Protein AF-A0AA46TLS3-F1 (afdb_monomer_lite)

pLDDT: mean 81.56, std 18.73, range [42.53, 98.06]

Foldseek 3Di:
DPVVVVVVLVVQLVLLLVVLLVVLVVVLVVCCVVCVVDDPVNSVVSSVVSSVCSCVVPNVVCVVDVVVVVVCVVVRVDDDPPPPPDDDDD

Radius of gyration: 17.7 Å; chains: 1; bounding box: 54×31×38 Å

Secondary structure (DSSP, 8-state):
--HHHHHHHHHHHHHHHHHHHHHHHHHHHHHHHH-TT--HHHHHHHHHHHHHHHIIIIIHHHHH-HHHHHHHHHHHHS--GGG-S-----

Sequence (90 aa):
MTQLATREDNGLLVRIARDCDVVIAAEVERLRRRRPCLTQADLDAVDAALAELAERLLLDAIRRRPALHEAISPIFSTPSPLNSQGKATS

Organism: NCBI:txid2908642

Structure (mmCIF, N/CA/C/O backbone):
data_AF-A0AA46TLS3-F1
#
_entry.id   AF-A0AA46TLS3-F1
#
loop_
_atom_site.group_PDB
_atom_site.id
_atom_site.type_symbol
_atom_site.label_atom_id
_atom_site.label_alt_id
_atom_site.label_comp_id
_atom_site.label_asym_id
_atom_site.label_entity_id
_atom_site.label_seq_id
_atom_site.pdbx_PDB_ins_code
_atom_site.Cartn_x
_atom_site.Cartn_y
_atom_site.Cartn_z
_atom_site.occupancy
_atom_site.B_iso_or_equiv
_atom_site.auth_seq_id
_atom_site.auth_comp_id
_atom_site.auth_asym_id
_atom_site.auth_atom_id
_atom_site.pdbx_PDB_model_num
ATOM 1 N N . MET A 1 1 ? 24.080 -11.872 -21.728 1.00 48.12 1 MET A N 1
ATOM 2 C CA . MET A 1 1 ? 24.093 -10.638 -20.908 1.00 48.12 1 MET A CA 1
ATOM 3 C C . MET A 1 1 ? 22.811 -10.509 -20.069 1.00 48.12 1 MET A C 1
ATOM 5 O O . MET A 1 1 ? 22.289 -9.419 -19.916 1.00 48.12 1 MET A O 1
ATOM 9 N N . THR A 1 2 ? 22.294 -11.605 -19.503 1.00 54.91 2 THR A N 1
ATOM 10 C CA . THR A 1 2 ? 20.921 -11.645 -18.952 1.00 54.91 2 THR A CA 1
ATOM 11 C C . THR A 1 2 ? 20.873 -11.496 -17.426 1.00 54.91 2 THR A C 1
ATOM 13 O O . THR A 1 2 ? 19.865 -11.080 -16.884 1.00 54.91 2 THR A O 1
ATOM 16 N N . GLN A 1 3 ? 21.974 -11.788 -16.725 1.00 50.44 3 GLN A N 1
ATOM 17 C CA . GLN A 1 3 ? 22.019 -11.821 -15.255 1.00 50.44 3 GLN A CA 1
ATOM 18 C C . GLN A 1 3 ? 22.087 -10.444 -14.575 1.00 50.44 3 GLN A C 1
ATOM 20 O O . GLN A 1 3 ? 21.730 -10.340 -13.405 1.00 50.44 3 GLN A O 1
ATOM 25 N N . LEU A 1 4 ? 22.563 -9.403 -15.273 1.00 50.81 4 LEU A N 1
ATOM 26 C CA . LEU A 1 4 ? 22.680 -8.057 -14.698 1.00 50.81 4 LEU A CA 1
ATOM 27 C C . LEU A 1 4 ? 21.310 -7.368 -14.625 1.00 50.81 4 LEU A C 1
ATOM 29 O O . LEU A 1 4 ? 20.936 -6.890 -13.559 1.00 50.81 4 LEU A O 1
ATOM 33 N N . ALA A 1 5 ? 20.540 -7.437 -15.718 1.00 54.25 5 ALA A N 1
ATOM 34 C CA . ALA A 1 5 ? 19.197 -6.865 -15.814 1.00 54.25 5 ALA A CA 1
ATOM 35 C C . ALA A 1 5 ? 18.265 -7.425 -14.728 1.00 54.25 5 ALA A C 1
ATOM 37 O O . ALA A 1 5 ? 17.706 -6.671 -13.947 1.00 54.25 5 ALA A O 1
ATOM 38 N N . THR A 1 6 ? 18.225 -8.750 -14.541 1.00 59.44 6 THR A N 1
ATOM 39 C CA . THR A 1 6 ? 17.369 -9.377 -13.514 1.00 59.44 6 THR A CA 1
ATOM 40 C C . THR A 1 6 ? 17.740 -8.976 -12.080 1.00 59.44 6 THR A C 1
ATOM 42 O O . THR A 1 6 ? 16.905 -9.008 -11.176 1.00 59.44 6 THR A O 1
ATOM 45 N N . ARG A 1 7 ? 19.009 -8.625 -11.834 1.00 60.06 7 ARG A N 1
ATOM 46 C CA . ARG A 1 7 ? 19.490 -8.231 -10.504 1.00 60.06 7 ARG A CA 1
ATOM 47 C C . ARG A 1 7 ? 19.175 -6.767 -10.202 1.00 60.06 7 ARG A C 1
ATOM 49 O O . ARG A 1 7 ? 18.835 -6.455 -9.063 1.00 60.06 7 ARG A O 1
ATOM 56 N N . GLU A 1 8 ? 19.270 -5.901 -11.206 1.00 60.88 8 GLU A N 1
ATOM 57 C CA . GLU A 1 8 ? 18.849 -4.499 -11.122 1.00 60.88 8 GLU A CA 1
ATOM 58 C C . GLU A 1 8 ? 17.322 -4.383 -11.010 1.00 60.88 8 GLU A C 1
ATOM 60 O O . GLU A 1 8 ? 16.840 -3.653 -10.142 1.00 60.88 8 GLU A O 1
ATOM 65 N N . ASP A 1 9 ? 16.581 -5.210 -11.755 1.00 66.69 9 ASP A N 1
ATOM 66 C CA . ASP A 1 9 ? 15.117 -5.297 -11.698 1.00 66.69 9 ASP A CA 1
ATOM 67 C C . ASP A 1 9 ? 14.615 -5.665 -10.293 1.00 66.69 9 ASP A C 1
ATOM 69 O O . ASP A 1 9 ? 13.706 -5.038 -9.741 1.00 66.69 9 ASP A O 1
ATOM 73 N N . ASN A 1 10 ? 15.267 -6.639 -9.650 1.00 74.88 10 ASN A N 1
ATOM 74 C CA . ASN A 1 10 ? 14.961 -7.003 -8.265 1.00 74.88 10 ASN A CA 1
ATOM 75 C C . ASN A 1 10 ? 15.311 -5.883 -7.273 1.00 74.88 10 ASN A C 1
ATOM 77 O O . ASN A 1 10 ? 14.621 -5.710 -6.269 1.00 74.88 10 ASN A O 1
ATOM 81 N N . GLY A 1 11 ? 16.362 -5.106 -7.541 1.00 84.12 11 GLY A N 1
ATOM 82 C CA . GLY A 1 11 ? 16.772 -3.994 -6.688 1.00 84.12 11 GLY A CA 1
ATOM 83 C C . GLY A 1 11 ? 15.775 -2.834 -6.690 1.00 84.12 11 GLY A C 1
ATOM 84 O O . GLY A 1 11 ? 15.552 -2.232 -5.637 1.00 84.12 11 GLY A O 1
ATOM 85 N N . LEU A 1 12 ? 15.166 -2.530 -7.841 1.00 84.19 12 LEU A N 1
ATOM 86 C CA . LEU A 1 12 ? 14.135 -1.498 -7.950 1.00 84.19 12 LEU A CA 1
ATOM 87 C C . LEU A 1 12 ? 12.826 -1.944 -7.294 1.00 84.19 12 LEU A C 1
ATOM 89 O O . LEU A 1 12 ? 12.264 -1.197 -6.495 1.00 84.19 12 LEU A O 1
ATOM 93 N N . LEU A 1 13 ? 12.373 -3.172 -7.569 1.00 87.56 13 LEU A N 1
ATOM 94 C CA . LEU A 1 13 ? 11.137 -3.716 -6.996 1.00 87.56 13 LEU A CA 1
ATOM 95 C C . LEU A 1 13 ? 11.166 -3.744 -5.465 1.00 87.56 13 LEU A C 1
ATOM 97 O O . LEU A 1 13 ? 10.201 -3.330 -4.830 1.00 87.56 13 LEU A O 1
ATOM 101 N N . VAL A 1 14 ? 12.284 -4.166 -4.866 1.00 89.00 14 VAL A N 1
ATOM 102 C CA . VAL A 1 14 ? 12.458 -4.153 -3.402 1.00 89.00 14 VAL A CA 1
ATOM 103 C C . VAL A 1 14 ? 12.384 -2.731 -2.842 1.00 89.00 14 VAL A C 1
ATOM 105 O O . VAL A 1 14 ? 11.837 -2.514 -1.763 1.00 89.00 14 VAL A O 1
ATOM 108 N N . ARG A 1 15 ? 12.926 -1.750 -3.569 1.00 89.31 15 ARG A N 1
ATOM 109 C CA . ARG A 1 15 ? 12.925 -0.348 -3.141 1.00 89.31 15 ARG A CA 1
ATOM 110 C C . ARG A 1 15 ? 11.517 0.241 -3.178 1.00 89.31 15 ARG A C 1
ATOM 112 O O . ARG A 1 15 ? 11.075 0.800 -2.184 1.00 89.31 15 ARG A O 1
ATOM 119 N N . ILE A 1 16 ? 10.799 0.018 -4.277 1.00 89.50 16 ILE A N 1
ATOM 120 C CA . ILE A 1 16 ? 9.408 0.451 -4.441 1.00 89.50 16 ILE A CA 1
ATOM 121 C C . ILE A 1 16 ? 8.508 -0.212 -3.398 1.00 89.50 16 ILE A C 1
ATOM 123 O O . ILE A 1 16 ? 7.684 0.472 -2.801 1.00 89.50 16 ILE A O 1
ATOM 127 N N . ALA A 1 17 ? 8.683 -1.512 -3.140 1.00 91.06 17 ALA A N 1
ATOM 128 C CA . ALA A 1 17 ? 7.927 -2.218 -2.107 1.00 91.06 17 ALA A CA 1
ATOM 129 C C . ALA A 1 17 ? 8.125 -1.565 -0.732 1.00 91.06 17 ALA A C 1
ATOM 131 O O . ALA A 1 17 ? 7.156 -1.213 -0.066 1.00 91.06 17 ALA A O 1
ATOM 132 N N . ARG A 1 18 ? 9.379 -1.287 -0.360 1.00 92.44 18 ARG A N 1
ATOM 133 C CA . ARG A 1 18 ? 9.698 -0.608 0.9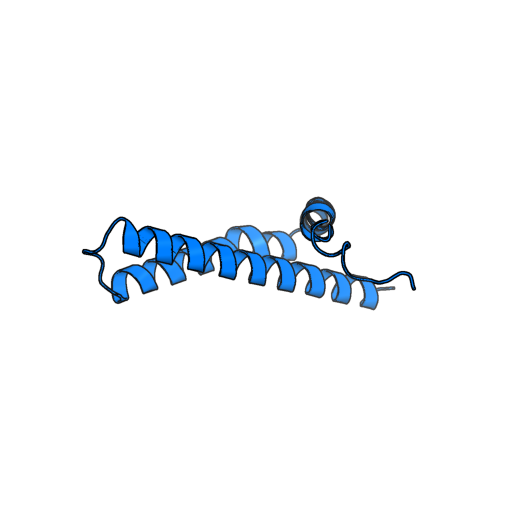01 1.00 92.44 18 ARG A CA 1
ATOM 134 C C . ARG A 1 18 ? 9.097 0.797 0.987 1.00 92.44 18 ARG A C 1
ATOM 136 O O . ARG A 1 18 ? 8.610 1.182 2.047 1.00 92.44 18 ARG A O 1
ATOM 143 N N . ASP A 1 19 ? 9.153 1.571 -0.092 1.00 92.19 19 ASP A N 1
ATOM 144 C CA . ASP A 1 19 ? 8.571 2.916 -0.114 1.00 92.19 19 ASP A CA 1
ATOM 145 C C . ASP A 1 19 ? 7.041 2.859 0.020 1.00 92.19 19 ASP A C 1
ATOM 147 O O . ASP A 1 19 ? 6.455 3.681 0.727 1.00 92.19 19 ASP A O 1
ATOM 151 N N . CYS A 1 20 ? 6.396 1.852 -0.582 1.00 94.12 20 CYS A N 1
ATOM 152 C CA . CYS A 1 20 ? 4.970 1.593 -0.387 1.00 94.12 20 CYS A CA 1
ATOM 153 C C . CYS A 1 20 ? 4.663 1.291 1.082 1.00 94.12 20 CYS A C 1
ATOM 155 O O . CYS A 1 20 ? 3.787 1.945 1.642 1.00 94.12 20 CYS A O 1
ATOM 157 N N . ASP A 1 21 ? 5.413 0.395 1.730 1.00 95.06 21 ASP A N 1
ATOM 158 C CA . ASP A 1 21 ? 5.208 0.053 3.146 1.00 95.06 21 ASP A CA 1
ATOM 159 C C . ASP A 1 21 ? 5.283 1.294 4.051 1.00 95.06 21 ASP A C 1
ATOM 161 O O . ASP A 1 21 ? 4.459 1.482 4.948 1.00 95.06 21 ASP A O 1
ATOM 165 N N . VAL A 1 22 ? 6.243 2.191 3.792 1.00 96.19 22 VAL A N 1
ATOM 166 C CA . VAL A 1 22 ? 6.396 3.445 4.548 1.00 96.19 22 VAL A CA 1
ATOM 167 C C . VAL A 1 22 ? 5.179 4.355 4.374 1.00 96.19 22 VAL A C 1
ATOM 169 O O . VAL A 1 22 ? 4.680 4.912 5.356 1.00 96.19 22 VAL A O 1
ATOM 172 N N . VAL A 1 23 ? 4.695 4.516 3.141 1.00 96.38 23 VAL A N 1
ATOM 173 C CA . VAL A 1 23 ? 3.524 5.355 2.845 1.00 96.38 23 VAL A CA 1
ATOM 174 C C . VAL A 1 23 ? 2.255 4.756 3.449 1.00 96.38 23 VAL A C 1
ATOM 176 O O . VAL A 1 23 ? 1.474 5.488 4.058 1.00 96.38 23 VAL A O 1
ATOM 179 N N . ILE A 1 24 ? 2.064 3.441 3.333 1.00 97.56 24 ILE A N 1
ATOM 180 C CA . ILE A 1 24 ? 0.907 2.731 3.889 1.00 97.56 24 ILE A CA 1
ATOM 181 C C . ILE A 1 24 ? 0.870 2.911 5.407 1.00 97.56 24 ILE A C 1
ATOM 183 O O . ILE A 1 24 ? -0.131 3.401 5.934 1.00 97.56 24 ILE A O 1
ATOM 187 N N . ALA A 1 25 ? 1.978 2.640 6.101 1.00 97.00 25 ALA A N 1
ATOM 188 C CA . ALA A 1 25 ? 2.062 2.812 7.549 1.00 97.00 25 ALA A CA 1
ATOM 189 C C . ALA A 1 25 ? 1.760 4.259 7.981 1.00 97.00 25 ALA A C 1
ATOM 191 O O . ALA A 1 25 ? 1.043 4.492 8.960 1.00 97.00 25 ALA A O 1
ATOM 192 N N . ALA A 1 26 ? 2.263 5.248 7.234 1.00 97.69 26 ALA A N 1
ATOM 193 C CA . ALA A 1 26 ? 1.993 6.656 7.506 1.00 97.69 26 ALA A CA 1
ATOM 194 C C . ALA A 1 26 ? 0.509 7.019 7.318 1.00 97.69 26 ALA A C 1
ATOM 196 O O . ALA A 1 26 ? -0.050 7.756 8.136 1.00 97.69 26 ALA A O 1
ATOM 197 N N . GLU A 1 27 ? -0.149 6.501 6.279 1.00 97.81 27 GLU A N 1
ATOM 198 C CA . GLU A 1 27 ? -1.569 6.765 6.031 1.00 97.81 27 GLU A CA 1
ATOM 199 C C . GLU A 1 27 ? -2.489 6.022 7.004 1.00 97.81 27 GLU A C 1
ATOM 201 O O . GLU A 1 27 ? -3.475 6.611 7.452 1.00 97.81 27 GLU A O 1
ATOM 206 N N . VAL A 1 28 ? -2.153 4.797 7.416 1.00 97.81 28 VAL A N 1
ATOM 207 C CA . VAL A 1 28 ? -2.875 4.074 8.479 1.00 97.81 28 VAL A CA 1
ATOM 208 C C . VAL A 1 28 ? -2.778 4.841 9.798 1.00 97.81 28 VAL A C 1
ATOM 210 O O . VAL A 1 28 ? -3.787 5.074 10.468 1.00 97.81 28 VAL A O 1
ATOM 213 N N . GLU A 1 29 ? -1.593 5.344 10.143 1.00 97.50 29 GLU A N 1
ATOM 214 C CA . GLU A 1 29 ? -1.407 6.180 11.330 1.00 97.50 29 GLU A CA 1
ATOM 215 C C . GLU A 1 29 ? -2.178 7.506 11.225 1.00 97.50 29 GLU A C 1
ATOM 217 O O . GLU A 1 29 ? -2.794 7.972 12.193 1.00 97.50 29 GLU A O 1
ATOM 222 N N . ARG A 1 30 ? -2.202 8.120 10.038 1.00 97.81 30 ARG A N 1
ATOM 223 C CA . ARG A 1 30 ? -2.994 9.329 9.781 1.00 97.81 30 ARG A CA 1
ATOM 224 C C . ARG A 1 30 ? -4.489 9.054 9.919 1.00 97.81 30 ARG A C 1
ATOM 226 O O . ARG A 1 30 ? -5.212 9.886 10.478 1.00 97.81 30 ARG A O 1
ATOM 233 N N . LEU A 1 31 ? -4.952 7.904 9.440 1.00 97.38 31 LEU A N 1
ATOM 234 C CA . LEU A 1 31 ? -6.335 7.463 9.557 1.00 97.38 31 LEU A CA 1
ATOM 235 C C . LEU A 1 31 ? -6.713 7.249 11.025 1.00 97.38 31 LEU A C 1
ATOM 237 O O . LEU A 1 31 ? -7.709 7.825 11.469 1.00 97.38 31 LEU A O 1
ATOM 241 N N . ARG A 1 32 ? -5.870 6.549 11.795 1.00 97.19 32 ARG A N 1
ATOM 242 C CA . ARG A 1 32 ? -6.036 6.340 13.243 1.00 97.19 32 ARG A CA 1
ATOM 243 C C . ARG A 1 32 ? -6.244 7.658 13.990 1.00 97.19 32 ARG A C 1
ATOM 245 O O . ARG A 1 32 ? -7.166 7.781 14.792 1.00 97.19 32 ARG A O 1
ATOM 252 N N . ARG A 1 33 ? -5.445 8.686 13.681 1.00 97.25 33 ARG A N 1
ATOM 253 C CA . ARG A 1 33 ? -5.568 10.019 14.306 1.00 97.25 33 ARG A CA 1
ATOM 254 C C . ARG A 1 33 ? -6.844 10.760 13.903 1.00 97.25 33 ARG A C 1
ATOM 256 O O . ARG A 1 33 ? -7.440 11.448 14.727 1.00 97.25 33 ARG A O 1
ATOM 263 N N . ARG A 1 34 ? -7.267 10.657 12.638 1.00 98.06 34 ARG A N 1
ATOM 264 C CA . ARG A 1 34 ? -8.456 11.362 12.107 1.00 98.06 34 ARG A CA 1
ATOM 265 C C . ARG A 1 34 ? -9.777 10.679 12.464 1.00 98.06 34 ARG A C 1
ATOM 267 O O . ARG A 1 34 ? -10.835 11.315 12.391 1.00 98.06 34 ARG A O 1
ATOM 274 N N . ARG A 1 35 ? -9.729 9.385 12.773 1.00 96.69 35 ARG A N 1
ATOM 275 C CA . ARG A 1 35 ? -10.880 8.525 13.060 1.00 96.69 35 ARG A CA 1
ATOM 276 C C . ARG A 1 35 ? -10.569 7.630 14.268 1.00 96.69 35 ARG A C 1
ATOM 278 O O . ARG A 1 35 ? -10.428 6.423 14.107 1.00 96.69 35 ARG A O 1
ATOM 285 N N . PRO A 1 36 ? -10.514 8.200 15.485 1.00 93.12 36 PRO A N 1
ATOM 286 C CA . PRO A 1 36 ? -10.187 7.446 16.699 1.00 93.12 36 PRO A CA 1
ATOM 287 C C . PRO A 1 36 ? -11.251 6.405 17.088 1.00 93.12 36 PRO A C 1
ATOM 289 O O . PRO A 1 36 ? -11.025 5.623 18.002 1.00 93.12 36 PRO A O 1
ATOM 292 N N . CYS A 1 37 ? -12.413 6.401 16.424 1.00 96.44 37 CYS A N 1
ATOM 293 C CA . CYS A 1 37 ? -13.448 5.384 16.591 1.00 96.44 37 CYS A CA 1
ATOM 294 C C . CYS A 1 37 ? -13.176 4.082 15.823 1.00 96.44 37 CYS A C 1
ATOM 296 O O . CYS A 1 37 ? -13.887 3.109 16.055 1.00 96.44 37 CYS A O 1
ATOM 298 N N . LEU A 1 38 ? -12.199 4.063 14.908 1.00 96.69 38 LEU A N 1
ATOM 299 C CA . LEU A 1 38 ? -11.816 2.842 14.208 1.00 96.69 38 LEU A CA 1
ATOM 300 C C . LEU A 1 38 ? -11.118 1.892 15.172 1.00 96.69 38 LEU A C 1
ATOM 302 O O . LEU A 1 38 ? -10.240 2.289 15.943 1.00 96.69 38 LEU A O 1
ATOM 306 N N . THR A 1 39 ? -11.512 0.629 15.109 1.00 97.44 39 THR A N 1
ATOM 307 C CA . THR A 1 39 ? -10.847 -0.436 15.849 1.00 97.44 39 THR A CA 1
ATOM 308 C C . THR A 1 39 ? -9.525 -0.792 15.178 1.00 97.44 39 THR A C 1
ATOM 310 O O . THR A 1 39 ? -9.284 -0.454 14.018 1.00 97.44 39 THR A O 1
ATOM 313 N N . GLN A 1 40 ? -8.666 -1.524 15.890 1.00 96.31 40 GLN A N 1
ATOM 314 C CA . GLN A 1 40 ? -7.447 -2.055 15.282 1.00 96.31 40 GLN A CA 1
ATOM 315 C C . GLN A 1 40 ? -7.769 -2.946 14.071 1.00 96.31 40 GLN A C 1
ATOM 317 O O . GLN A 1 40 ? -7.111 -2.822 13.050 1.00 96.31 40 GLN A O 1
ATOM 322 N N . ALA A 1 41 ? -8.837 -3.748 14.139 1.00 98.06 41 ALA A N 1
ATOM 323 C CA . ALA A 1 41 ? -9.257 -4.606 13.033 1.00 98.06 41 ALA A CA 1
ATOM 324 C C . ALA A 1 41 ? -9.655 -3.812 11.774 1.00 98.06 41 ALA A C 1
ATOM 326 O O . ALA A 1 41 ? -9.365 -4.243 10.660 1.00 98.06 41 ALA A O 1
ATOM 327 N N . ASP A 1 42 ? -10.280 -2.641 11.935 1.00 97.88 42 ASP A N 1
ATOM 328 C CA . ASP A 1 42 ? -10.603 -1.765 10.802 1.00 97.88 42 ASP A CA 1
ATOM 329 C C . ASP A 1 42 ? -9.331 -1.198 10.155 1.00 97.88 42 ASP A C 1
ATOM 331 O O . ASP A 1 42 ? -9.236 -1.108 8.931 1.00 97.88 42 ASP A O 1
ATOM 335 N N . LEU A 1 43 ? -8.344 -0.817 10.973 1.00 97.88 43 LEU A N 1
ATOM 336 C CA . LEU A 1 43 ? -7.056 -0.309 10.497 1.00 97.88 43 LEU A CA 1
ATOM 337 C C . LEU A 1 43 ? -6.246 -1.404 9.797 1.00 97.88 43 LEU A C 1
ATOM 339 O O . LEU A 1 43 ? -5.690 -1.139 8.735 1.00 97.88 43 LEU A O 1
ATOM 343 N N . ASP A 1 44 ? -6.244 -2.623 10.338 1.00 97.75 44 ASP A N 1
ATOM 344 C CA . ASP A 1 44 ? -5.588 -3.787 9.734 1.00 97.75 44 ASP A CA 1
ATOM 345 C C . ASP A 1 44 ? -6.219 -4.132 8.373 1.00 97.75 44 ASP A C 1
ATOM 347 O O . ASP A 1 44 ? -5.518 -4.446 7.412 1.00 97.75 44 ASP A O 1
ATOM 351 N N . ALA A 1 45 ? -7.547 -4.020 8.249 1.00 97.81 45 ALA A N 1
ATOM 352 C CA . ALA A 1 45 ? -8.236 -4.219 6.975 1.00 97.81 45 ALA A CA 1
ATOM 353 C C . ALA A 1 45 ? -7.852 -3.155 5.931 1.00 97.81 45 ALA A C 1
ATOM 355 O O . ALA A 1 45 ? -7.703 -3.471 4.749 1.00 97.81 45 ALA A O 1
ATOM 356 N N . VAL A 1 46 ? -7.673 -1.898 6.352 1.00 97.44 46 VAL A N 1
ATOM 357 C CA . VAL A 1 46 ? -7.208 -0.816 5.470 1.00 97.44 46 VAL A CA 1
ATOM 358 C C . VAL A 1 46 ? -5.750 -1.022 5.061 1.00 97.44 46 VAL A C 1
ATOM 360 O O . VAL A 1 46 ? -5.442 -0.868 3.882 1.00 97.44 46 VAL A O 1
ATOM 363 N N . ASP A 1 47 ? -4.876 -1.392 5.997 1.00 97.94 47 ASP A N 1
ATOM 364 C CA . ASP A 1 47 ? -3.470 -1.718 5.732 1.00 97.94 47 ASP A CA 1
ATOM 365 C C . ASP A 1 47 ? -3.351 -2.818 4.667 1.00 97.94 47 ASP A C 1
ATOM 367 O O . ASP A 1 47 ? -2.736 -2.612 3.618 1.00 97.94 47 ASP A O 1
ATOM 371 N N . ALA A 1 48 ? -4.070 -3.929 4.860 1.00 97.75 48 ALA A N 1
ATOM 372 C CA . ALA A 1 48 ? -4.102 -5.039 3.913 1.00 97.75 48 ALA A CA 1
ATOM 373 C C . ALA A 1 48 ? -4.639 -4.626 2.531 1.00 97.75 48 ALA A C 1
ATOM 375 O O . ALA A 1 48 ? -4.073 -5.008 1.504 1.00 97.75 48 ALA A O 1
ATOM 376 N N . ALA A 1 49 ? -5.704 -3.819 2.482 1.00 97.94 49 ALA A N 1
ATOM 377 C CA . ALA A 1 49 ? -6.268 -3.338 1.221 1.00 97.94 49 ALA A CA 1
ATOM 378 C C . ALA A 1 49 ? -5.299 -2.411 0.466 1.00 97.94 49 ALA A C 1
ATOM 380 O O . ALA A 1 49 ? -5.185 -2.490 -0.760 1.00 97.94 49 ALA A O 1
ATOM 381 N N . LEU A 1 50 ? -4.585 -1.538 1.181 1.00 97.69 50 LEU A N 1
ATOM 382 C CA . LEU A 1 50 ? -3.575 -0.664 0.589 1.00 97.69 50 LEU A CA 1
ATOM 383 C C . LEU A 1 50 ? -2.361 -1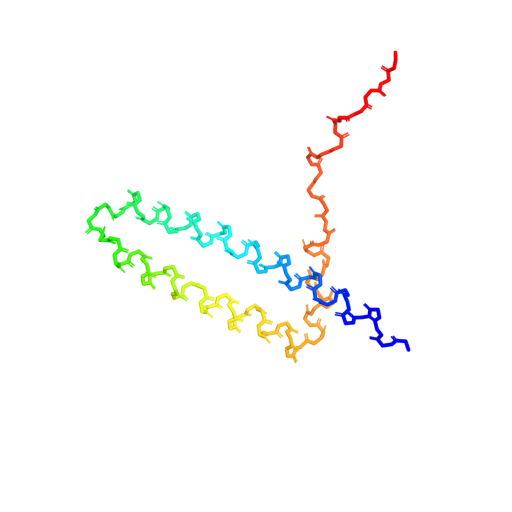.458 0.095 1.00 97.69 50 LEU A C 1
ATOM 385 O O . LEU A 1 50 ? -1.865 -1.173 -0.996 1.00 97.69 50 LEU A O 1
ATOM 389 N N . ALA A 1 51 ? -1.929 -2.474 0.844 1.00 96.44 51 ALA A N 1
ATOM 390 C CA . ALA A 1 51 ? -0.855 -3.373 0.432 1.00 96.44 51 ALA A CA 1
ATOM 391 C C . ALA A 1 51 ? -1.224 -4.146 -0.846 1.00 96.44 51 ALA A C 1
ATOM 393 O O . ALA A 1 51 ? -0.435 -4.185 -1.791 1.00 96.44 51 ALA A O 1
ATOM 394 N N . GLU A 1 52 ? -2.447 -4.685 -0.940 1.00 97.31 52 GLU A N 1
ATOM 395 C CA . GLU A 1 52 ? -2.919 -5.357 -2.159 1.00 97.31 52 GLU A CA 1
ATOM 396 C C . GLU A 1 52 ? -2.968 -4.391 -3.357 1.00 97.31 52 GLU A C 1
ATOM 398 O O . GLU A 1 52 ? -2.560 -4.741 -4.469 1.00 97.31 52 GLU A O 1
ATOM 403 N N . LEU A 1 53 ? -3.436 -3.157 -3.148 1.00 96.19 53 LEU A N 1
ATOM 404 C CA . LEU A 1 53 ? -3.455 -2.137 -4.197 1.00 96.19 53 LEU A CA 1
ATOM 405 C C . LEU A 1 53 ? -2.042 -1.778 -4.670 1.00 96.19 53 LEU A C 1
ATOM 407 O O . LEU A 1 53 ? -1.822 -1.691 -5.880 1.00 96.19 53 LEU A O 1
ATOM 411 N N . ALA A 1 54 ? -1.091 -1.599 -3.752 1.00 94.88 54 ALA A N 1
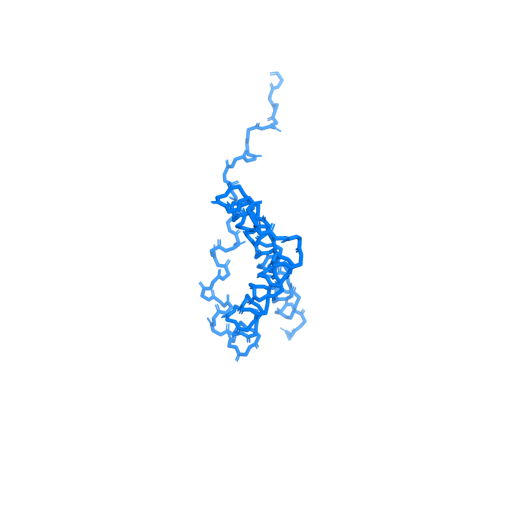ATOM 412 C CA . ALA A 1 54 ? 0.304 -1.320 -4.085 1.00 94.88 54 ALA A CA 1
ATOM 413 C C . ALA A 1 54 ? 0.930 -2.473 -4.883 1.00 94.88 54 ALA A C 1
ATOM 415 O O . ALA A 1 54 ? 1.551 -2.240 -5.925 1.00 94.88 54 ALA A O 1
ATOM 416 N N . GLU A 1 55 ? 0.688 -3.716 -4.461 1.00 93.81 55 GLU A N 1
ATOM 417 C CA . GLU A 1 55 ? 1.144 -4.902 -5.183 1.00 93.81 55 GLU A CA 1
ATOM 418 C C . GLU A 1 55 ? 0.583 -4.914 -6.609 1.00 93.81 55 GLU A C 1
ATOM 420 O O . GLU A 1 55 ? 1.344 -4.986 -7.572 1.00 93.81 55 GLU A O 1
ATOM 425 N N . ARG A 1 56 ? -0.737 -4.769 -6.777 1.00 92.88 56 ARG A N 1
ATOM 426 C CA . ARG A 1 56 ? -1.402 -4.904 -8.087 1.00 92.88 56 ARG A CA 1
ATOM 427 C C . ARG A 1 56 ? -1.100 -3.755 -9.043 1.00 92.88 56 ARG A C 1
ATOM 429 O O . ARG A 1 56 ? -0.943 -3.986 -10.243 1.00 92.88 56 ARG A O 1
ATOM 436 N N . LEU A 1 57 ? -1.077 -2.522 -8.541 1.00 89.75 57 LEU A N 1
ATOM 437 C CA . LEU A 1 57 ? -0.962 -1.323 -9.376 1.00 89.75 57 LEU A CA 1
ATOM 438 C C . LEU A 1 57 ? 0.484 -0.94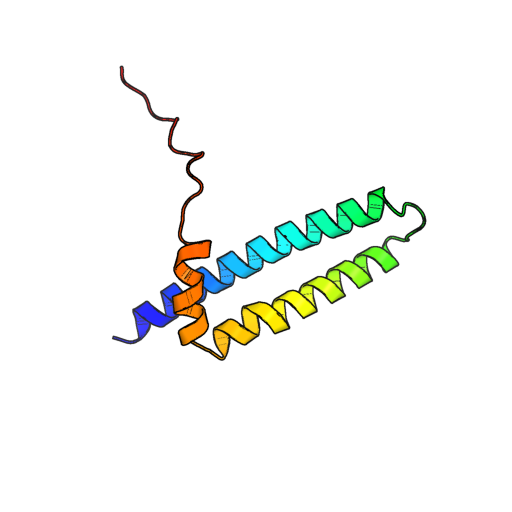6 -9.680 1.00 89.75 57 LEU A C 1
ATOM 440 O O . LEU A 1 57 ? 0.738 -0.368 -10.736 1.00 89.75 57 LEU A O 1
ATOM 444 N N . LEU A 1 58 ? 1.415 -1.262 -8.780 1.00 87.69 58 LEU A N 1
ATOM 445 C CA . LEU A 1 58 ? 2.817 -0.890 -8.932 1.00 87.69 58 LEU A CA 1
ATOM 446 C C . LEU A 1 58 ? 3.664 -2.128 -9.194 1.00 87.69 58 LEU A C 1
ATOM 448 O O . LEU A 1 58 ? 4.171 -2.290 -10.301 1.00 87.69 58 LEU A O 1
ATOM 452 N N . LEU A 1 59 ? 3.788 -3.029 -8.223 1.00 89.31 59 LEU A N 1
ATOM 453 C CA . LEU A 1 59 ? 4.782 -4.104 -8.289 1.00 89.31 59 LEU A CA 1
ATOM 454 C C . LEU A 1 59 ? 4.486 -5.096 -9.424 1.00 89.31 59 LEU A C 1
ATOM 456 O O . LEU A 1 59 ? 5.353 -5.367 -10.257 1.00 89.31 59 LEU A O 1
ATOM 460 N N . ASP A 1 60 ? 3.244 -5.556 -9.543 1.00 91.69 60 ASP A N 1
ATOM 461 C CA . ASP A 1 60 ? 2.802 -6.431 -10.629 1.00 91.69 60 ASP A CA 1
ATOM 462 C C . ASP A 1 60 ? 2.832 -5.737 -11.992 1.00 91.69 60 ASP A C 1
ATOM 464 O O . ASP A 1 60 ? 3.182 -6.357 -13.001 1.00 91.69 60 ASP A O 1
ATOM 468 N N . ALA A 1 61 ? 2.495 -4.447 -12.042 1.00 88.06 61 ALA A N 1
ATOM 469 C CA . ALA A 1 61 ? 2.540 -3.676 -13.279 1.00 88.06 61 ALA A CA 1
ATOM 470 C C . ALA A 1 61 ? 3.976 -3.562 -13.814 1.00 88.06 61 ALA A C 1
ATOM 472 O O . ALA A 1 61 ? 4.191 -3.737 -15.015 1.00 88.06 61 ALA A O 1
ATOM 473 N N . ILE A 1 62 ? 4.950 -3.341 -12.928 1.00 86.94 62 ILE A N 1
ATOM 474 C CA . ILE A 1 62 ? 6.379 -3.264 -13.258 1.00 86.94 62 ILE A CA 1
ATOM 475 C C . ILE A 1 62 ? 6.892 -4.623 -13.728 1.00 86.94 62 ILE A C 1
ATOM 477 O O . ILE A 1 62 ? 7.498 -4.707 -14.795 1.00 86.94 62 ILE A O 1
ATOM 481 N N . ARG A 1 63 ? 6.579 -5.702 -12.998 1.00 86.12 63 ARG A N 1
ATOM 482 C CA . ARG A 1 63 ? 6.978 -7.069 -13.381 1.00 86.12 63 ARG A CA 1
ATOM 483 C C . ARG A 1 63 ? 6.451 -7.464 -14.759 1.00 86.12 63 ARG A C 1
ATOM 485 O O . ARG A 1 63 ? 7.144 -8.131 -15.520 1.00 86.12 63 ARG A O 1
ATOM 492 N N . ARG A 1 64 ? 5.220 -7.062 -15.094 1.00 88.25 64 ARG A N 1
ATOM 493 C CA . ARG A 1 64 ? 4.578 -7.396 -16.377 1.00 88.25 64 ARG A CA 1
ATOM 494 C C . ARG A 1 64 ? 5.000 -6.478 -17.525 1.00 88.25 64 ARG A C 1
ATOM 496 O O . ARG A 1 64 ? 4.743 -6.817 -18.679 1.00 88.25 64 ARG A O 1
ATOM 503 N N . ARG A 1 65 ? 5.585 -5.309 -17.242 1.00 86.50 65 ARG A N 1
ATOM 504 C CA . ARG A 1 65 ? 5.919 -4.289 -18.249 1.00 86.50 65 ARG A CA 1
ATOM 505 C C . ARG A 1 65 ? 7.341 -3.759 -18.033 1.00 86.50 65 ARG A C 1
ATOM 507 O O . ARG A 1 65 ? 7.506 -2.732 -17.379 1.00 86.50 65 ARG A O 1
ATOM 514 N N . PRO A 1 66 ? 8.355 -4.368 -18.669 1.00 79.44 66 PRO A N 1
ATOM 515 C CA . PRO A 1 66 ? 9.745 -3.909 -18.580 1.00 79.44 66 PRO A CA 1
ATOM 516 C C . PRO A 1 66 ? 9.941 -2.438 -18.991 1.00 79.44 66 PRO A C 1
ATOM 518 O 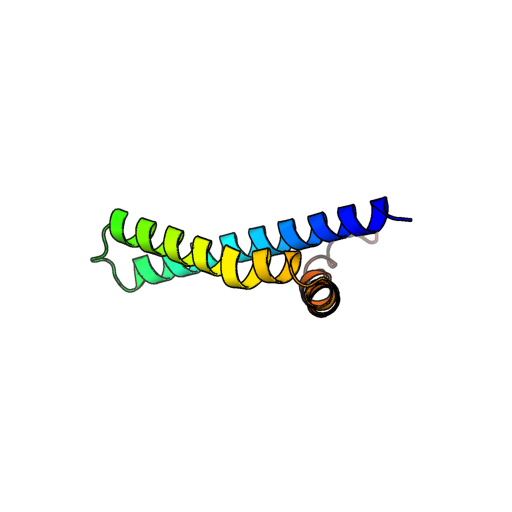O . PRO A 1 66 ? 10.725 -1.722 -18.386 1.00 79.44 66 PRO A O 1
ATOM 521 N N . ALA A 1 67 ? 9.157 -1.933 -19.950 1.00 83.81 67 ALA A N 1
ATOM 522 C CA . ALA A 1 67 ? 9.191 -0.513 -20.320 1.00 83.81 67 ALA A CA 1
ATOM 523 C C . ALA A 1 67 ? 8.760 0.427 -19.173 1.00 83.81 67 ALA A C 1
ATOM 525 O O . ALA A 1 67 ? 9.214 1.566 -19.094 1.00 83.81 67 ALA A O 1
ATOM 526 N N . LEU A 1 68 ? 7.890 -0.040 -18.266 1.00 82.69 68 LEU A N 1
ATOM 527 C CA . LEU A 1 68 ? 7.505 0.715 -17.073 1.00 82.69 68 LEU A CA 1
ATOM 528 C C . LEU A 1 68 ? 8.674 0.784 -16.084 1.00 82.69 68 LEU A C 1
ATOM 530 O O . LEU A 1 68 ? 8.895 1.837 -15.499 1.00 82.69 68 LEU A O 1
ATOM 534 N N . HIS A 1 69 ? 9.431 -0.309 -15.940 1.00 82.25 69 HIS A N 1
ATOM 535 C CA . HIS A 1 69 ? 10.631 -0.372 -15.105 1.00 82.25 69 HIS A CA 1
ATOM 536 C C . HIS A 1 69 ? 11.665 0.686 -15.522 1.00 82.25 69 HIS A C 1
ATOM 538 O O . HIS A 1 69 ? 12.121 1.468 -14.688 1.00 82.25 69 HIS A O 1
ATOM 544 N N . GLU A 1 70 ? 11.972 0.777 -16.819 1.00 81.62 70 GLU A N 1
ATOM 545 C CA . GLU A 1 70 ? 12.898 1.789 -17.346 1.00 81.62 70 GLU A CA 1
ATOM 546 C C . GLU A 1 70 ? 12.393 3.221 -17.117 1.00 81.62 70 GLU A C 1
ATOM 548 O O . GLU A 1 70 ? 13.170 4.095 -16.736 1.00 81.62 70 GLU A O 1
ATOM 553 N N . ALA A 1 71 ? 11.090 3.460 -17.292 1.00 84.44 71 ALA A N 1
ATOM 554 C CA . ALA A 1 71 ? 10.499 4.787 -17.134 1.00 84.44 71 ALA A CA 1
ATOM 555 C C . ALA A 1 71 ? 10.507 5.288 -15.680 1.00 84.44 71 ALA A C 1
ATOM 557 O O . ALA A 1 71 ? 10.675 6.484 -15.441 1.00 84.44 71 ALA A O 1
ATOM 558 N N . ILE A 1 72 ? 10.319 4.395 -14.704 1.00 84.25 72 ILE A N 1
ATOM 559 C CA . ILE A 1 72 ? 10.229 4.771 -13.284 1.00 84.25 72 ILE A CA 1
ATOM 560 C C . ILE A 1 72 ? 11.555 4.635 -12.538 1.00 84.25 72 ILE A C 1
ATOM 562 O O . ILE A 1 72 ? 11.722 5.272 -11.501 1.00 84.25 72 ILE A O 1
ATOM 566 N N . SER A 1 73 ? 12.511 3.851 -13.046 1.00 82.38 73 SER A N 1
ATOM 567 C CA . SER A 1 73 ? 13.826 3.678 -12.420 1.00 82.38 73 SER A CA 1
ATOM 568 C C . SER A 1 73 ? 14.493 5.014 -12.042 1.00 82.38 73 SER A C 1
ATOM 570 O O . SER A 1 73 ? 14.930 5.132 -10.896 1.00 82.38 73 SER A O 1
ATOM 572 N N . PRO A 1 74 ? 14.488 6.074 -12.879 1.00 83.56 74 PRO A N 1
ATOM 573 C CA . PRO A 1 74 ? 15.065 7.372 -12.511 1.00 83.56 74 PRO A CA 1
ATOM 574 C C . PRO A 1 74 ? 14.400 8.046 -11.301 1.00 83.56 74 PRO A C 1
ATOM 576 O O . PRO A 1 74 ? 15.072 8.747 -10.544 1.00 83.56 74 PRO A O 1
ATOM 579 N N . ILE A 1 75 ? 13.099 7.816 -11.092 1.00 83.62 75 ILE A N 1
ATOM 580 C CA . ILE A 1 75 ? 12.321 8.397 -9.986 1.00 83.62 75 ILE A CA 1
ATOM 581 C C . ILE A 1 75 ? 12.794 7.813 -8.650 1.00 83.62 75 ILE A C 1
ATOM 583 O O . ILE A 1 75 ? 12.947 8.540 -7.675 1.00 83.62 75 ILE A O 1
ATOM 587 N N . PHE A 1 76 ? 13.095 6.514 -8.628 1.00 74.50 76 PHE A N 1
ATOM 588 C CA . PHE A 1 76 ? 13.501 5.776 -7.426 1.00 74.50 76 PHE A CA 1
ATOM 589 C C . PHE A 1 76 ? 15.027 5.580 -7.306 1.00 74.50 76 PHE A C 1
ATOM 591 O O . PHE A 1 76 ? 15.518 5.035 -6.312 1.00 74.50 76 PHE A O 1
ATOM 598 N N . SER A 1 77 ? 15.792 6.016 -8.314 1.00 68.25 77 SER A N 1
ATOM 599 C CA . SER A 1 77 ? 17.259 5.930 -8.354 1.00 68.25 77 SER A CA 1
ATOM 600 C C . SER A 1 77 ? 17.967 7.194 -7.874 1.00 68.25 77 SER A C 1
ATOM 602 O O . SER A 1 77 ? 19.178 7.150 -7.660 1.00 68.25 77 SER A O 1
ATOM 604 N N . THR A 1 78 ? 17.267 8.315 -7.677 1.00 58.66 78 THR A N 1
ATOM 605 C CA . THR A 1 78 ? 17.902 9.521 -7.130 1.00 58.66 78 THR A CA 1
ATOM 606 C C . THR A 1 78 ? 18.087 9.378 -5.613 1.00 58.66 78 THR A C 1
ATOM 608 O O . THR A 1 78 ? 17.109 9.242 -4.879 1.00 58.66 78 THR A O 1
ATOM 611 N N . PRO A 1 79 ? 19.329 9.393 -5.090 1.00 50.66 79 PRO A N 1
ATOM 612 C CA . PRO A 1 79 ? 19.526 9.564 -3.662 1.00 50.66 79 PRO A CA 1
ATOM 613 C C . PRO A 1 79 ? 19.023 10.958 -3.285 1.00 50.66 79 PRO A C 1
ATOM 615 O O . PRO A 1 79 ? 19.441 11.953 -3.880 1.00 50.66 79 PRO A 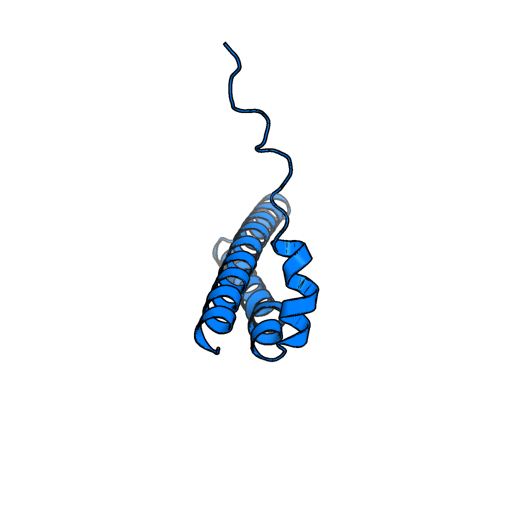O 1
ATOM 618 N N . SER A 1 80 ? 18.138 11.033 -2.288 1.00 42.59 80 SER A N 1
ATOM 619 C CA . SER A 1 80 ? 17.786 12.299 -1.645 1.00 42.59 80 SER A CA 1
ATOM 620 C C . SER A 1 80 ? 19.063 13.105 -1.361 1.00 42.59 80 SER A C 1
ATOM 622 O O . SER A 1 80 ? 19.969 12.571 -0.711 1.00 42.59 80 SER A O 1
ATOM 624 N N . PRO A 1 81 ? 19.156 14.385 -1.769 1.00 42.53 81 PRO A N 1
ATOM 625 C CA . PRO A 1 81 ? 20.355 15.211 -1.586 1.00 42.53 81 PRO A CA 1
ATOM 626 C C . PRO A 1 81 ? 20.662 15.571 -0.116 1.00 42.53 81 PRO A C 1
ATOM 628 O O . PRO A 1 81 ? 21.497 16.425 0.157 1.00 42.53 81 PRO A O 1
ATOM 631 N N . LEU A 1 82 ? 20.014 14.926 0.857 1.00 46.09 82 LEU A N 1
ATOM 632 C CA . LEU A 1 82 ? 20.123 15.250 2.281 1.00 46.09 82 LEU A CA 1
ATOM 633 C C . LEU A 1 82 ? 21.263 14.529 3.019 1.00 46.09 82 LEU A C 1
ATOM 635 O O . LEU A 1 82 ? 21.443 14.780 4.204 1.00 46.09 82 LEU A O 1
ATOM 639 N N . ASN A 1 83 ? 22.059 13.681 2.354 1.00 44.28 83 ASN A N 1
ATOM 640 C CA . ASN A 1 83 ? 23.135 12.920 3.015 1.00 44.28 83 ASN A CA 1
ATOM 641 C C . ASN A 1 83 ? 24.569 13.303 2.602 1.00 44.28 83 ASN A C 1
ATOM 643 O O . ASN A 1 83 ? 25.511 12.582 2.925 1.00 44.28 83 ASN A O 1
ATOM 647 N N . SER A 1 84 ? 24.770 14.436 1.920 1.00 46.47 84 SER A N 1
ATOM 648 C CA . SER A 1 84 ? 26.103 14.894 1.487 1.00 46.47 84 SER A CA 1
ATOM 649 C C . SER A 1 84 ? 26.746 15.975 2.367 1.00 46.47 84 SER A C 1
ATOM 651 O O . SER A 1 84 ? 27.814 16.469 2.016 1.00 46.47 84 SER A O 1
ATOM 653 N N . GLN A 1 85 ? 26.182 16.322 3.529 1.00 46.75 85 GLN A N 1
ATOM 654 C CA . GLN A 1 85 ? 26.878 17.166 4.514 1.00 46.75 85 GLN A CA 1
ATOM 655 C C . GLN A 1 85 ? 27.274 16.358 5.746 1.00 46.75 85 GLN A C 1
ATOM 657 O O . GLN A 1 85 ? 26.674 16.441 6.810 1.00 46.75 85 GLN A O 1
ATOM 662 N N . GLY A 1 86 ? 28.303 15.537 5.573 1.00 50.25 86 GLY A N 1
ATOM 663 C CA . GLY A 1 86 ? 28.826 14.708 6.647 1.00 50.25 86 GLY A CA 1
ATOM 664 C C . GLY A 1 86 ? 30.162 14.069 6.308 1.00 50.25 86 GLY A C 1
ATOM 665 O O . GLY A 1 86 ? 30.298 12.861 6.464 1.00 50.25 86 GLY A O 1
ATOM 666 N N . LYS A 1 87 ? 31.146 14.844 5.828 1.00 42.59 87 LYS A N 1
ATOM 667 C CA . LYS A 1 87 ? 32.563 14.477 5.984 1.00 42.59 87 LYS A CA 1
ATOM 668 C C . LYS A 1 87 ? 33.513 15.668 5.818 1.00 42.59 87 LYS A C 1
ATOM 670 O O . LYS A 1 87 ? 33.773 16.123 4.715 1.00 42.59 87 LYS A O 1
ATOM 675 N N . ALA A 1 88 ? 33.969 16.125 6.984 1.00 46.06 88 ALA A N 1
ATOM 676 C CA . ALA A 1 88 ? 35.314 16.561 7.355 1.00 46.06 88 ALA A CA 1
ATOM 677 C C . ALA A 1 88 ? 36.242 17.144 6.274 1.00 46.06 88 ALA A C 1
ATOM 679 O O . ALA A 1 88 ? 36.701 16.435 5.381 1.00 46.06 88 ALA A O 1
ATOM 680 N N . THR A 1 89 ? 36.694 18.371 6.523 1.00 48.22 89 THR A N 1
ATOM 681 C CA . THR A 1 89 ? 38.081 18.764 6.260 1.00 48.22 89 THR A CA 1
ATOM 682 C C . THR A 1 89 ? 38.695 19.272 7.557 1.00 48.22 89 THR A C 1
ATOM 684 O O . THR A 1 89 ? 38.032 19.971 8.322 1.00 48.22 89 THR A O 1
ATOM 687 N N . SER A 1 90 ? 39.918 18.797 7.780 1.00 48.88 90 SER A N 1
ATOM 688 C CA . SER A 1 90 ? 40.846 19.045 8.883 1.00 48.88 90 SER A CA 1
ATOM 689 C C . SER A 1 90 ? 41.082 20.508 9.236 1.00 48.88 90 SER A C 1
ATOM 691 O O . SER A 1 90 ? 40.870 21.373 8.360 1.00 48.88 90 SER A O 1
#